Protein AF-A0A3M3JZR7-F1 (afdb_monomer_lite)

Secondary structure (DSSP, 8-state):
-HHHHHHHHHHHHHHHHHHHHHHHHHHHHT-S-GGG--S-SSTTEEEEETT-SGGGB--TTTTTPPSEEEEEEETTEEEEEEEEEETTEEEEEEEE-HHHHHHHHHHHHHHHHHHHHHHHHHHHHHHHHIIIIIHHHHHHTTTTSSS--

Structure (mmCIF, N/CA/C/O backbone):
data_AF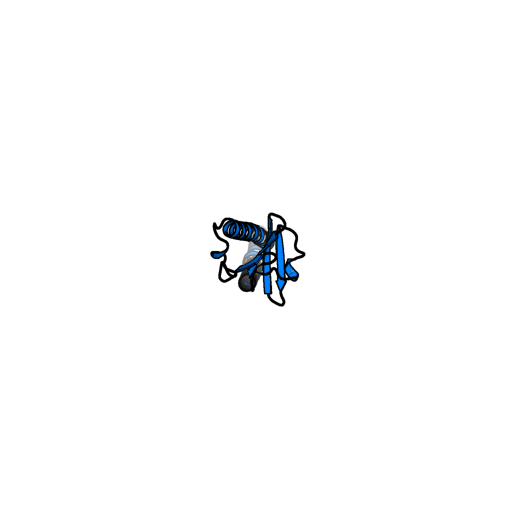-A0A3M3JZR7-F1
#
_entry.id   AF-A0A3M3JZR7-F1
#
loop_
_atom_site.group_PDB
_atom_site.id
_atom_site.type_symbol
_atom_site.label_atom_id
_atom_site.label_alt_id
_atom_site.label_comp_id
_atom_site.label_asym_id
_atom_site.label_entity_id
_atom_site.label_seq_id
_atom_site.pdbx_PDB_ins_code
_atom_site.Cartn_x
_atom_site.Cartn_y
_atom_site.Cartn_z
_atom_site.occupancy
_atom_site.B_iso_or_equiv
_atom_site.auth_seq_id
_atom_site.auth_comp_id
_atom_site.auth_asym_id
_atom_site.auth_atom_id
_atom_site.pdbx_PDB_model_num
ATOM 1 N N . PHE A 1 1 ? 19.019 2.472 -13.611 1.00 68.00 1 PHE A N 1
ATOM 2 C CA . PHE A 1 1 ? 18.022 3.553 -13.475 1.00 68.00 1 PHE A CA 1
ATOM 3 C C . PHE A 1 1 ? 16.631 2.988 -13.188 1.00 68.00 1 PHE A C 1
ATOM 5 O O . PHE A 1 1 ? 16.193 3.140 -12.062 1.00 68.00 1 PHE A O 1
ATOM 12 N N . ALA A 1 2 ? 15.997 2.245 -14.109 1.00 69.25 2 ALA A N 1
ATOM 13 C CA . ALA A 1 2 ? 14.644 1.693 -13.910 1.00 69.25 2 ALA A CA 1
ATOM 14 C C . ALA A 1 2 ? 14.497 0.799 -12.659 1.00 69.25 2 ALA A C 1
ATOM 16 O O . ALA A 1 2 ? 13.642 1.068 -11.827 1.00 69.25 2 ALA A O 1
ATOM 17 N N . ILE A 1 3 ? 15.384 -0.188 -12.471 1.00 75.88 3 ILE A N 1
ATOM 18 C CA . ILE A 1 3 ? 15.361 -1.073 -11.286 1.00 75.88 3 ILE A CA 1
ATOM 19 C C . ILE A 1 3 ? 15.475 -0.271 -9.978 1.00 75.88 3 ILE A C 1
ATOM 21 O O . ILE A 1 3 ? 14.732 -0.517 -9.041 1.00 75.88 3 ILE A O 1
ATOM 25 N N . GLY A 1 4 ? 16.356 0.735 -9.931 1.00 79.94 4 GLY A N 1
ATOM 26 C CA . GLY A 1 4 ? 16.540 1.567 -8.736 1.00 79.94 4 GLY A CA 1
ATOM 27 C C . GLY A 1 4 ? 15.320 2.427 -8.396 1.00 79.94 4 GLY A C 1
ATOM 28 O O . GLY A 1 4 ? 15.016 2.607 -7.221 1.00 79.94 4 GLY A O 1
ATOM 29 N N . ILE A 1 5 ? 14.595 2.922 -9.407 1.00 82.00 5 ILE A N 1
ATOM 30 C CA . ILE A 1 5 ? 13.322 3.627 -9.198 1.00 82.00 5 ILE A CA 1
ATOM 31 C C . ILE A 1 5 ? 12.274 2.660 -8.651 1.00 82.00 5 ILE A C 1
ATOM 33 O O . ILE A 1 5 ? 11.657 2.976 -7.644 1.00 82.00 5 ILE A O 1
ATOM 37 N N . ILE A 1 6 ? 12.125 1.478 -9.257 1.00 76.12 6 ILE A N 1
ATOM 38 C CA . ILE A 1 6 ? 11.153 0.461 -8.824 1.00 76.12 6 ILE A CA 1
ATOM 39 C C . ILE A 1 6 ? 11.384 0.083 -7.357 1.00 76.12 6 ILE A C 1
ATOM 41 O O . ILE A 1 6 ? 10.462 0.141 -6.551 1.00 76.12 6 ILE A O 1
ATOM 45 N N . SER A 1 7 ? 12.631 -0.216 -6.980 1.00 80.19 7 SER A N 1
ATOM 46 C CA . SER A 1 7 ? 12.964 -0.536 -5.588 1.00 80.19 7 SER A CA 1
ATOM 47 C C . SER A 1 7 ? 12.674 0.622 -4.631 1.00 80.19 7 SER A C 1
ATOM 49 O O . SER A 1 7 ? 12.262 0.396 -3.501 1.00 80.19 7 SER A O 1
ATOM 51 N N . THR A 1 8 ? 12.881 1.865 -5.072 1.00 85.88 8 THR A N 1
ATOM 52 C CA . THR A 1 8 ? 12.619 3.046 -4.240 1.00 85.88 8 THR A CA 1
ATOM 53 C C . THR A 1 8 ? 11.122 3.276 -4.051 1.00 85.88 8 THR A C 1
ATOM 55 O O . THR A 1 8 ? 10.713 3.612 -2.947 1.00 85.88 8 THR A O 1
ATOM 58 N N . VAL A 1 9 ? 10.310 3.081 -5.096 1.00 84.25 9 VAL A N 1
ATOM 59 C CA . VAL A 1 9 ? 8.845 3.216 -5.020 1.00 84.25 9 VAL A CA 1
ATOM 60 C C . VAL A 1 9 ? 8.283 2.251 -3.984 1.00 84.25 9 VAL A C 1
ATOM 62 O O . VAL A 1 9 ? 7.609 2.704 -3.068 1.00 84.25 9 VAL A O 1
ATOM 65 N N . HIS A 1 10 ? 8.669 0.977 -4.050 1.00 79.19 10 HIS A N 1
ATOM 66 C CA . HIS A 1 10 ? 8.180 -0.042 -3.122 1.00 79.19 10 HIS A CA 1
ATOM 67 C C . HIS A 1 10 ? 8.538 0.272 -1.657 1.00 79.19 10 HIS A C 1
ATOM 69 O O . HIS A 1 10 ? 7.692 0.224 -0.770 1.00 79.19 10 HIS A O 1
ATOM 75 N N . LEU A 1 11 ? 9.780 0.707 -1.405 1.00 83.06 11 LEU A N 1
ATOM 76 C CA . LEU A 1 11 ? 10.218 1.105 -0.061 1.00 83.06 11 LEU A CA 1
ATOM 77 C C . LEU A 1 11 ? 9.507 2.361 0.461 1.00 83.06 11 LEU A C 1
ATOM 79 O O . LEU A 1 11 ? 9.317 2.516 1.668 1.00 83.06 11 LEU A O 1
ATOM 83 N N . VAL A 1 12 ? 9.190 3.308 -0.424 1.00 86.44 12 VAL A N 1
ATOM 84 C CA . VAL A 1 12 ? 8.470 4.530 -0.052 1.00 86.44 12 VAL A CA 1
ATOM 85 C C . VAL A 1 12 ? 7.008 4.211 0.230 1.00 86.44 12 VAL A C 1
ATOM 87 O O . VAL A 1 12 ? 6.470 4.711 1.212 1.00 86.44 12 VAL A O 1
ATOM 90 N N . GLU A 1 13 ? 6.387 3.368 -0.587 1.00 83.69 13 GLU A N 1
ATOM 91 C CA . GLU A 1 13 ? 5.009 2.928 -0.413 1.00 83.69 13 GLU A CA 1
ATOM 92 C C . GLU A 1 13 ? 4.804 2.247 0.940 1.00 83.69 13 GLU A C 1
ATOM 94 O O . GLU A 1 13 ? 3.981 2.718 1.720 1.00 83.69 13 GLU A O 1
ATOM 99 N N . GLU A 1 14 ? 5.600 1.227 1.270 1.00 81.44 14 GLU A N 1
ATOM 100 C CA . GLU A 1 14 ? 5.476 0.493 2.537 1.00 81.44 14 GLU A CA 1
ATOM 101 C C . GLU A 1 14 ? 5.552 1.443 3.745 1.00 81.44 14 GLU A C 1
ATOM 103 O O . GLU A 1 14 ? 4.740 1.379 4.671 1.00 81.44 14 GLU A O 1
ATOM 108 N N . LYS A 1 15 ? 6.475 2.413 3.703 1.00 83.69 15 LYS A N 1
ATOM 109 C CA . LYS A 1 15 ? 6.612 3.426 4.759 1.00 83.69 15 LYS A CA 1
ATOM 110 C C . LYS A 1 15 ? 5.428 4.382 4.832 1.00 83.69 15 LYS A C 1
ATOM 112 O O . LYS A 1 15 ? 5.016 4.742 5.934 1.00 83.69 15 LYS A O 1
ATOM 117 N N . LEU A 1 16 ? 4.916 4.833 3.689 1.00 84.88 16 LEU A N 1
ATOM 118 C CA . LEU A 1 16 ? 3.779 5.751 3.635 1.00 84.88 16 LEU A CA 1
ATOM 119 C C . LEU A 1 16 ? 2.494 5.067 4.097 1.00 84.88 16 LEU A C 1
ATOM 121 O O . LEU A 1 16 ? 1.745 5.658 4.874 1.00 84.88 16 LEU A O 1
ATOM 125 N N . ILE A 1 17 ? 2.267 3.830 3.658 1.00 85.62 17 ILE A N 1
ATOM 126 C CA . ILE A 1 17 ? 1.105 3.037 4.046 1.00 85.62 17 ILE A CA 1
ATOM 127 C C . ILE A 1 17 ? 1.173 2.732 5.539 1.00 85.62 17 ILE A C 1
ATOM 129 O O . ILE A 1 17 ? 0.225 3.043 6.251 1.00 85.62 17 ILE A O 1
ATOM 133 N N . SER A 1 18 ? 2.301 2.221 6.040 1.00 86.25 18 SER A N 1
ATOM 134 C CA . SER A 1 18 ? 2.483 1.928 7.466 1.00 86.25 18 SER A CA 1
ATOM 135 C C . SER A 1 18 ? 2.239 3.162 8.346 1.00 86.25 18 SER A C 1
ATOM 137 O O . SER A 1 18 ? 1.468 3.104 9.307 1.00 86.25 18 SER A O 1
ATOM 139 N N . ALA A 1 19 ? 2.809 4.316 7.979 1.00 85.56 19 ALA A N 1
ATOM 140 C CA . ALA A 1 19 ? 2.589 5.566 8.705 1.00 85.56 19 ALA A CA 1
ATOM 141 C C . ALA A 1 19 ? 1.128 6.048 8.631 1.00 85.56 19 ALA A C 1
ATOM 143 O O . ALA A 1 19 ? 0.589 6.537 9.625 1.00 85.56 19 ALA A O 1
ATOM 144 N N . GLY A 1 20 ? 0.482 5.905 7.470 1.00 87.50 20 GLY A N 1
ATOM 145 C CA . GLY A 1 20 ? -0.917 6.277 7.261 1.00 87.50 20 GLY A CA 1
ATOM 146 C C . GLY A 1 20 ? -1.882 5.416 8.077 1.00 87.50 20 GLY A C 1
ATOM 147 O O . GLY A 1 20 ? -2.702 5.955 8.818 1.00 87.50 20 GLY A O 1
ATOM 148 N N . LEU A 1 21 ? -1.738 4.092 7.996 1.00 90.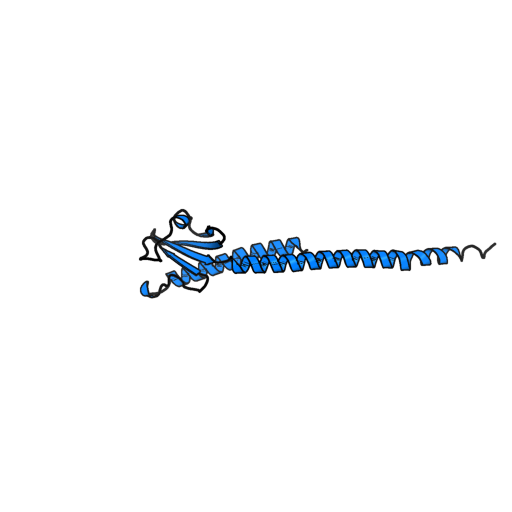38 21 LEU A N 1
ATOM 149 C CA . LEU A 1 21 ? -2.544 3.114 8.730 1.00 90.38 21 LEU A CA 1
ATOM 150 C C . LEU A 1 21 ? -2.365 3.241 10.244 1.00 90.38 21 LEU A C 1
ATOM 152 O O . LEU A 1 21 ? -3.352 3.217 10.975 1.00 90.38 21 LEU A O 1
ATOM 156 N N . GLY A 1 22 ? -1.131 3.435 10.718 1.00 88.81 22 GLY A N 1
ATOM 157 C CA . GLY A 1 22 ? -0.863 3.713 12.131 1.00 88.81 22 GLY A CA 1
ATOM 158 C C . GLY A 1 22 ? -1.523 5.007 12.602 1.00 88.81 22 GLY A C 1
ATOM 159 O O . GLY A 1 22 ? -2.147 5.043 13.660 1.00 88.81 22 GLY A O 1
ATOM 160 N N . GLY A 1 23 ? -1.457 6.066 11.790 1.00 90.50 23 GLY A N 1
ATOM 161 C CA . GLY A 1 23 ? -2.131 7.331 12.081 1.00 90.50 23 GLY A CA 1
ATOM 162 C C . GLY A 1 23 ? -3.659 7.212 12.115 1.00 90.50 23 GLY A C 1
ATOM 163 O O . GLY A 1 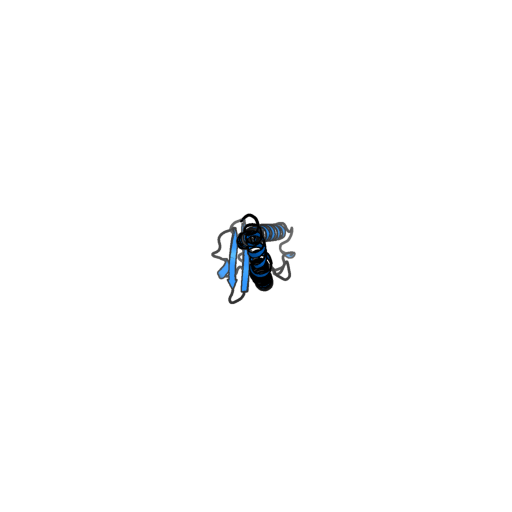23 ? -4.296 7.784 13.001 1.00 90.50 23 GLY A O 1
ATOM 164 N N . ASP A 1 24 ? -4.249 6.467 11.178 1.00 90.56 24 ASP A N 1
ATOM 165 C CA . ASP A 1 24 ? -5.691 6.214 11.128 1.00 90.56 24 ASP A CA 1
ATOM 166 C C . ASP A 1 24 ? -6.163 5.372 12.324 1.00 90.56 24 ASP A C 1
ATOM 168 O O . ASP A 1 24 ? -7.168 5.718 12.948 1.00 90.56 24 ASP A O 1
ATOM 172 N N . LEU A 1 25 ? -5.428 4.311 12.679 1.00 89.62 25 LEU A N 1
ATOM 173 C CA . LEU A 1 25 ? -5.738 3.468 13.835 1.00 89.62 25 LEU A CA 1
ATOM 174 C C . LEU A 1 25 ? -5.669 4.276 15.134 1.00 89.62 25 LEU A C 1
ATOM 176 O O . LEU A 1 25 ? -6.627 4.286 15.906 1.00 89.62 25 LEU A O 1
ATOM 180 N N . ASN A 1 26 ? -4.595 5.043 15.322 1.00 90.69 26 ASN A N 1
ATOM 181 C CA . ASN A 1 26 ? -4.459 5.916 16.480 1.00 90.69 26 ASN A CA 1
ATOM 182 C C . ASN A 1 26 ? -5.586 6.965 16.532 1.00 90.69 26 ASN A C 1
ATOM 184 O O . ASN A 1 26 ? -6.146 7.227 17.591 1.00 90.69 26 ASN A O 1
ATOM 188 N N . ARG A 1 27 ? -5.997 7.535 15.390 1.00 88.75 27 ARG A N 1
ATOM 189 C CA . ARG A 1 27 ? -7.148 8.452 15.341 1.00 88.75 27 ARG A CA 1
ATOM 190 C C . ARG A 1 27 ? -8.442 7.772 15.793 1.00 88.75 27 ARG A C 1
ATOM 192 O O . ARG A 1 27 ? -9.212 8.414 16.500 1.00 88.75 27 ARG A O 1
ATOM 199 N N . LEU A 1 28 ? -8.695 6.526 15.387 1.00 87.62 28 LEU A N 1
ATOM 200 C CA . LEU A 1 28 ? -9.867 5.770 15.846 1.00 87.62 28 LEU A CA 1
ATOM 201 C C . LEU A 1 28 ? -9.809 5.541 17.357 1.00 87.62 28 LEU A C 1
ATOM 203 O O . LEU A 1 28 ? -10.799 5.751 18.052 1.00 87.62 28 LEU A O 1
ATOM 207 N N . MET A 1 29 ? -8.636 5.185 17.876 1.00 85.69 29 MET A N 1
ATOM 208 C CA . MET A 1 29 ? -8.424 4.937 19.303 1.00 85.69 29 MET A CA 1
ATOM 209 C C . MET A 1 29 ? -8.527 6.199 20.170 1.00 85.69 29 MET A C 1
ATOM 211 O O . MET A 1 29 ? -8.870 6.098 21.343 1.00 85.69 29 MET A O 1
ATOM 215 N N . LEU A 1 30 ? -8.273 7.379 19.598 1.00 87.31 30 LEU A N 1
ATOM 216 C CA . LEU A 1 30 ? -8.420 8.678 20.261 1.00 87.31 30 LEU A CA 1
ATOM 217 C C . LEU A 1 30 ? -9.852 9.239 20.226 1.00 87.31 30 LEU A C 1
ATOM 219 O O . LEU A 1 30 ? -10.079 10.320 20.765 1.00 87.31 30 LEU A O 1
ATOM 223 N N . MET A 1 31 ? -10.810 8.568 19.576 1.00 85.81 31 MET A N 1
ATOM 224 C CA . MET A 1 31 ? -12.206 9.018 19.590 1.00 85.81 31 MET A CA 1
ATOM 225 C C . MET A 1 31 ? -12.799 8.900 21.000 1.00 85.81 31 MET A C 1
ATOM 227 O O . MET A 1 31 ? -12.627 7.885 21.671 1.00 85.81 31 MET A O 1
ATOM 231 N N . ASP A 1 32 ? -13.546 9.926 21.420 1.00 73.94 32 ASP A N 1
ATOM 232 C CA . ASP A 1 32 ? -14.088 10.039 22.783 1.00 73.94 32 ASP A CA 1
ATOM 233 C C . ASP A 1 32 ? -15.118 8.950 23.129 1.00 73.94 32 ASP A C 1
ATOM 235 O O . ASP A 1 32 ? -15.350 8.658 24.304 1.00 73.94 32 ASP A O 1
ATOM 239 N N . SER A 1 33 ? -15.749 8.340 22.120 1.00 78.38 33 SER A N 1
ATOM 240 C CA . SER A 1 33 ? -16.751 7.297 22.312 1.00 78.38 33 SER A CA 1
ATOM 241 C C . SER A 1 33 ? -16.582 6.133 21.343 1.00 78.38 33 SER A C 1
ATOM 243 O O . SER A 1 33 ? -16.492 6.299 20.129 1.00 78.38 33 SER A O 1
ATOM 245 N N . VAL A 1 34 ? -16.682 4.922 21.892 1.00 75.38 34 VAL A N 1
ATOM 246 C CA . VAL A 1 34 ? -16.755 3.659 21.139 1.00 75.38 34 VAL A CA 1
ATOM 247 C C . VAL A 1 34 ? -17.990 3.612 20.225 1.00 75.38 34 VAL A C 1
ATOM 249 O O . VAL A 1 34 ? -17.987 2.885 19.237 1.00 75.38 34 VAL A O 1
ATOM 252 N N . SER A 1 35 ? -19.041 4.397 20.510 1.00 78.19 35 SER A N 1
ATOM 253 C CA . SER A 1 35 ? -20.218 4.509 19.629 1.00 78.19 35 SER A CA 1
ATOM 254 C C . SER A 1 35 ? -19.902 5.116 18.268 1.00 78.19 35 SER A C 1
ATOM 256 O O . SER A 1 35 ? -20.655 4.899 17.321 1.00 78.19 35 SER A O 1
ATOM 258 N N . ASP A 1 36 ? -18.815 5.879 18.184 1.00 83.38 36 ASP A N 1
ATOM 259 C CA . ASP A 1 36 ? -18.439 6.619 16.982 1.00 83.38 36 ASP A CA 1
ATOM 260 C C . ASP A 1 36 ? -17.516 5.783 16.086 1.00 83.38 36 ASP A C 1
ATOM 262 O O . ASP A 1 36 ? -17.193 6.169 14.961 1.00 83.38 36 ASP A O 1
ATOM 266 N N . TRP A 1 37 ? -17.115 4.600 16.563 1.00 86.81 37 TRP A N 1
ATOM 267 C CA . TRP A 1 37 ? -16.348 3.649 15.782 1.00 86.81 37 TRP A CA 1
ATOM 268 C C . TRP A 1 37 ? -17.214 3.029 14.693 1.00 86.81 37 TRP A C 1
ATOM 270 O O . TRP A 1 37 ? -18.307 2.516 14.928 1.00 86.81 37 TRP A O 1
ATOM 280 N N . SER A 1 38 ? -16.671 3.025 13.481 1.00 87.25 38 SER A N 1
ATOM 281 C CA . SER A 1 38 ? -17.229 2.301 12.348 1.00 87.25 38 SER A CA 1
ATOM 282 C C . SER A 1 38 ? -16.364 1.085 12.060 1.00 87.25 38 SER A C 1
ATOM 284 O O . SER A 1 38 ? -15.139 1.188 12.026 1.00 87.25 38 SER A O 1
ATOM 286 N N . HIS A 1 39 ? -16.998 -0.055 11.780 1.00 88.94 39 HIS A N 1
ATOM 287 C CA . HIS A 1 39 ? -16.301 -1.234 11.265 1.00 88.94 39 HIS A CA 1
ATOM 288 C C . HIS A 1 39 ? -15.636 -0.934 9.909 1.00 88.94 39 HIS A C 1
ATOM 290 O O . HIS A 1 39 ? -14.636 -1.547 9.554 1.00 88.94 39 HIS A O 1
ATOM 296 N N . ARG A 1 40 ? -16.160 0.049 9.166 1.00 90.12 40 ARG A N 1
ATOM 297 C CA . ARG A 1 40 ? -15.575 0.574 7.928 1.00 90.12 40 ARG A CA 1
ATOM 298 C C . ARG A 1 40 ? -15.343 2.074 8.064 1.00 90.12 40 ARG A C 1
ATOM 300 O O . ARG A 1 40 ? -16.226 2.857 7.700 1.00 90.12 40 ARG A O 1
ATOM 307 N N . PRO A 1 41 ? -14.214 2.498 8.652 1.00 87.69 41 PRO A N 1
ATOM 308 C CA . PRO A 1 41 ? -13.920 3.918 8.839 1.00 87.69 41 PRO A CA 1
ATOM 309 C C . PRO A 1 41 ? -13.667 4.633 7.502 1.00 87.69 41 PRO A C 1
ATOM 311 O O . PRO A 1 41 ? -13.992 5.811 7.360 1.00 87.69 41 PRO A O 1
ATOM 314 N N . LYS A 1 42 ? -13.158 3.904 6.501 1.00 87.75 42 LYS A N 1
ATOM 315 C CA . LYS A 1 42 ? -13.053 4.316 5.095 1.00 87.75 42 LYS A CA 1
ATOM 316 C C . LYS A 1 42 ? -13.601 3.206 4.186 1.00 87.75 42 LYS A C 1
ATOM 318 O O . LYS A 1 42 ? -13.721 2.070 4.646 1.00 87.75 42 LYS A O 1
ATOM 323 N N . PRO A 1 43 ? -13.943 3.500 2.915 1.00 86.12 43 PRO A N 1
ATOM 324 C CA . PRO A 1 43 ? -14.493 2.502 1.991 1.00 86.12 43 PRO A CA 1
ATOM 325 C C . PRO A 1 43 ? -13.608 1.262 1.793 1.00 86.12 43 PRO A C 1
ATOM 327 O O . PRO A 1 43 ? -14.134 0.175 1.576 1.00 86.12 43 PRO A O 1
ATOM 330 N N . ASP A 1 44 ? -12.292 1.433 1.888 1.00 88.44 44 ASP A N 1
ATOM 331 C CA . ASP A 1 44 ? -11.247 0.421 1.721 1.00 88.44 44 ASP A CA 1
ATOM 332 C C . ASP A 1 44 ? -10.706 -0.124 3.054 1.00 88.44 44 ASP A C 1
ATOM 334 O O . ASP A 1 44 ? -9.776 -0.924 3.046 1.00 88.44 44 ASP A O 1
ATOM 338 N N . GLN A 1 45 ? -11.261 0.292 4.200 1.00 92.31 45 GLN A N 1
ATOM 339 C CA . GLN A 1 45 ? -10.756 -0.089 5.520 1.00 92.31 45 GLN A CA 1
ATOM 340 C C . GLN A 1 45 ? -11.733 -0.961 6.309 1.00 92.31 45 GLN A C 1
ATOM 342 O O . GLN A 1 45 ? -12.949 -0.774 6.253 1.00 92.31 45 GLN A O 1
ATOM 347 N N . LEU A 1 46 ? -11.184 -1.884 7.100 1.00 93.00 46 LEU A N 1
ATOM 348 C CA . LEU A 1 46 ? -11.913 -2.755 8.019 1.00 93.00 46 LEU A CA 1
ATOM 349 C C . LEU A 1 46 ? -11.284 -2.674 9.408 1.00 93.00 46 LEU A C 1
ATOM 351 O O . LEU A 1 46 ? -10.099 -2.944 9.574 1.00 93.00 46 LEU A O 1
ATOM 355 N N . PHE A 1 47 ? -12.080 -2.323 10.407 1.00 94.25 47 PHE A N 1
ATOM 356 C CA . PHE A 1 47 ? -11.635 -2.160 11.784 1.00 94.25 47 PHE A CA 1
ATOM 357 C C . PHE A 1 47 ? -12.196 -3.261 12.684 1.00 94.25 47 PHE A C 1
ATOM 359 O O . PHE A 1 47 ? -13.402 -3.527 12.685 1.00 94.25 47 PHE A O 1
ATOM 366 N N . TYR A 1 48 ? -11.315 -3.869 13.474 1.00 93.94 48 TYR A N 1
ATOM 367 C CA . TYR A 1 48 ? -11.619 -4.944 14.410 1.00 93.94 48 TYR A CA 1
ATOM 368 C C . TYR A 1 48 ? -10.942 -4.702 15.757 1.00 93.94 48 TYR A C 1
ATOM 370 O O . TYR A 1 48 ? -9.883 -4.080 15.832 1.00 93.94 48 TYR A O 1
ATOM 378 N N . PHE A 1 49 ? -11.501 -5.262 16.825 1.00 92.56 49 PHE A N 1
ATOM 379 C CA . PHE A 1 49 ? -10.847 -5.297 18.128 1.00 92.56 49 PHE A CA 1
ATOM 380 C C . PHE A 1 49 ? -11.239 -6.536 18.937 1.00 92.56 49 PHE A C 1
ATOM 382 O O . PHE A 1 49 ? -12.279 -7.155 18.702 1.00 92.56 49 PHE A O 1
ATOM 389 N N . SER A 1 50 ? -10.398 -6.945 19.894 1.00 91.88 50 SER A N 1
ATOM 390 C CA . SER A 1 50 ? -10.665 -8.147 20.694 1.00 91.88 50 SER A CA 1
ATOM 391 C C . SER A 1 50 ? -11.982 -8.022 21.461 1.00 91.88 50 SER A C 1
ATOM 393 O O . SER A 1 50 ? -12.173 -7.065 22.216 1.00 91.88 50 SER A O 1
ATOM 395 N N . ASN A 1 51 ? -12.841 -9.038 21.329 1.00 88.00 51 ASN A N 1
ATOM 396 C CA . ASN A 1 51 ? -14.172 -9.092 21.942 1.00 88.00 51 ASN A CA 1
ATOM 397 C C . ASN A 1 51 ? -15.098 -7.951 21.484 1.00 88.00 51 ASN A C 1
ATOM 399 O O . ASN A 1 51 ? -15.966 -7.512 22.243 1.00 88.00 51 ASN A O 1
ATOM 403 N N . GLY A 1 52 ? -14.898 -7.450 20.262 1.00 86.50 52 GLY A N 1
ATOM 404 C CA . GLY A 1 52 ? -15.811 -6.502 19.639 1.00 86.50 52 GLY A CA 1
ATOM 405 C C . GLY A 1 52 ? -17.195 -7.108 19.386 1.00 86.50 52 GLY A C 1
ATOM 406 O O . GLY A 1 52 ? -17.317 -8.314 19.169 1.00 86.50 52 GLY A O 1
ATOM 407 N N . PRO A 1 53 ? -18.269 -6.306 19.442 1.00 87.50 53 PRO A N 1
ATOM 408 C CA . PRO A 1 53 ? -19.608 -6.791 19.141 1.00 87.50 53 PRO A CA 1
ATOM 409 C C . PRO A 1 53 ? -19.781 -7.012 17.630 1.00 87.50 53 PRO A C 1
ATOM 411 O O . PRO A 1 53 ? -19.412 -6.158 16.828 1.00 87.50 53 PRO A O 1
ATOM 414 N N . GLY A 1 54 ? -20.403 -8.127 17.237 1.00 88.75 54 GLY A N 1
ATOM 415 C CA . GLY A 1 54 ? -20.749 -8.397 15.836 1.00 88.75 54 GLY A CA 1
ATOM 416 C C . GLY A 1 54 ? -19.532 -8.362 14.906 1.00 88.75 54 GLY A C 1
ATOM 417 O O . GLY A 1 54 ? -18.551 -9.063 15.145 1.00 88.75 54 GLY A O 1
ATOM 418 N N . ASP A 1 55 ? -19.595 -7.526 13.868 1.00 88.62 55 ASP A N 1
ATOM 419 C CA . ASP A 1 55 ? -18.563 -7.420 12.824 1.00 88.62 55 ASP A CA 1
ATOM 420 C C . ASP A 1 55 ? -17.230 -6.830 13.319 1.00 88.62 55 ASP A C 1
ATOM 422 O O . ASP A 1 55 ? -16.216 -6.931 12.630 1.00 88.62 55 ASP A O 1
ATOM 426 N N . PHE A 1 56 ? -17.205 -6.244 14.520 1.00 90.44 56 PHE A N 1
ATOM 427 C CA . PHE A 1 56 ? -15.977 -5.742 15.133 1.00 90.44 56 PHE A CA 1
ATOM 428 C C . PHE A 1 56 ? -15.119 -6.840 15.773 1.00 90.44 56 PHE A C 1
ATOM 430 O O . PHE A 1 56 ? -13.972 -6.553 16.120 1.00 90.44 56 PHE A O 1
ATOM 437 N N . ASP A 1 57 ? -15.634 -8.062 15.982 1.00 92.69 57 ASP A N 1
ATOM 438 C CA . ASP A 1 57 ? -14.844 -9.112 16.636 1.00 92.69 57 ASP A CA 1
ATOM 439 C C . ASP A 1 57 ? -13.609 -9.467 15.812 1.00 92.69 57 ASP A C 1
ATOM 441 O O . ASP A 1 57 ? -13.678 -9.649 14.597 1.00 92.69 57 ASP A O 1
ATOM 445 N N . LEU A 1 58 ? -12.476 -9.608 16.498 1.00 91.56 58 LEU A N 1
ATOM 446 C CA . LEU A 1 58 ? -11.193 -9.877 15.872 1.00 91.56 58 LEU A CA 1
ATOM 447 C C . LEU A 1 58 ? -11.172 -11.278 15.227 1.00 91.56 58 LEU A C 1
ATOM 449 O O . LEU A 1 58 ? -11.204 -12.291 15.946 1.00 91.56 58 LEU A O 1
ATOM 453 N N . PRO A 1 59 ? -11.049 -11.369 13.891 1.00 91.19 59 PRO A N 1
ATOM 454 C CA . PRO A 1 59 ? -10.962 -12.633 13.169 1.00 91.19 59 PRO A CA 1
ATOM 455 C C . PRO A 1 59 ? -9.736 -13.470 13.567 1.00 91.19 59 PRO A C 1
ATOM 457 O O . PRO A 1 59 ? -8.690 -12.943 13.946 1.00 91.19 59 PRO A O 1
ATOM 460 N N . LYS A 1 60 ? -9.847 -14.805 13.493 1.00 88.06 60 LYS A N 1
ATOM 461 C CA . LYS A 1 60 ? -8.802 -15.746 13.962 1.00 88.06 60 LYS A CA 1
ATOM 462 C C . LYS A 1 60 ? -7.467 -15.601 13.223 1.00 88.06 60 LYS A C 1
ATOM 464 O O . LYS A 1 60 ? -6.415 -15.819 13.818 1.00 88.06 60 LYS A O 1
ATOM 469 N N . ASP A 1 61 ? -7.519 -15.226 11.954 1.00 88.12 61 ASP A N 1
ATOM 470 C CA . ASP A 1 61 ? -6.374 -14.920 11.095 1.00 88.12 61 ASP A CA 1
ATOM 471 C C . ASP A 1 61 ? -5.619 -13.653 11.521 1.00 88.12 61 ASP A C 1
ATOM 473 O O . ASP A 1 61 ? -4.476 -13.490 11.127 1.00 88.12 61 ASP A O 1
ATOM 477 N N . LEU A 1 62 ? -6.199 -12.795 12.366 1.00 90.25 62 LEU A N 1
ATOM 478 C CA . LEU A 1 62 ? -5.515 -11.610 12.901 1.00 90.25 62 LEU A CA 1
ATOM 479 C C . LEU A 1 62 ? -5.055 -11.779 14.353 1.00 90.25 62 LEU A C 1
ATOM 481 O O . LEU A 1 62 ? -4.160 -11.076 14.805 1.00 90.25 62 LEU A O 1
ATOM 485 N N . ARG A 1 63 ? -5.634 -12.729 15.100 1.00 87.00 63 ARG A N 1
ATOM 486 C CA . ARG A 1 63 ? -5.353 -12.920 16.539 1.00 87.00 63 ARG A CA 1
ATOM 487 C C . ARG A 1 63 ? -3.908 -13.300 16.863 1.00 87.00 63 ARG A C 1
ATOM 489 O O . ARG A 1 63 ? -3.495 -13.139 18.003 1.00 87.00 63 ARG A O 1
ATOM 496 N N . HIS A 1 64 ? -3.186 -13.867 15.902 1.00 88.06 64 HIS A N 1
ATOM 497 C CA . HIS A 1 64 ? -1.813 -14.338 16.088 1.00 88.06 64 HIS A CA 1
ATOM 498 C C . HIS A 1 64 ? -0.763 -13.311 15.652 1.00 88.06 64 HIS A C 1
ATOM 500 O O . HIS A 1 64 ? 0.428 -13.583 15.779 1.00 88.06 64 HIS A O 1
ATOM 506 N N . LEU A 1 65 ? -1.196 -12.171 15.111 1.00 90.62 65 LEU A N 1
ATOM 507 C CA . LEU A 1 65 ? -0.298 -11.119 14.666 1.00 90.62 65 LEU A CA 1
ATOM 508 C C . LEU A 1 65 ? 0.196 -10.317 15.873 1.00 90.62 65 LEU A C 1
ATOM 510 O O . LEU A 1 65 ? -0.573 -9.988 16.784 1.00 90.62 65 LEU A O 1
ATOM 514 N N . GLU A 1 66 ? 1.493 -10.032 15.872 1.00 92.12 66 GLU A N 1
ATOM 515 C CA . GLU A 1 66 ? 2.119 -9.165 16.864 1.00 92.12 66 GLU A CA 1
ATOM 516 C C . GLU A 1 66 ? 1.737 -7.694 16.609 1.00 92.12 66 GLU A C 1
ATOM 518 O O . GLU A 1 66 ? 1.207 -7.364 15.548 1.00 92.12 66 GLU A O 1
ATOM 523 N N . PRO A 1 67 ? 1.942 -6.786 17.579 1.00 92.94 67 PRO A N 1
ATOM 524 C CA . PRO A 1 67 ? 1.754 -5.361 17.340 1.00 92.94 67 PRO A CA 1
ATOM 525 C C . PRO A 1 67 ? 2.698 -4.859 16.241 1.00 92.94 67 PRO A C 1
ATOM 527 O O . PRO A 1 67 ? 3.904 -5.109 16.292 1.00 92.94 67 PRO A O 1
ATOM 530 N N . GLY A 1 68 ? 2.165 -4.100 15.287 1.00 92.38 68 GLY A N 1
ATOM 531 C CA . GLY A 1 68 ? 2.915 -3.550 14.167 1.00 92.38 68 GLY A CA 1
ATOM 532 C C . GLY A 1 68 ? 2.195 -3.672 12.830 1.00 92.38 68 GLY A C 1
ATOM 533 O O . GLY A 1 68 ? 0.995 -3.940 12.750 1.00 92.38 68 GLY A O 1
ATOM 534 N N . PHE A 1 69 ? 2.959 -3.430 11.769 1.00 92.56 69 PHE A N 1
ATOM 535 C CA . PHE A 1 69 ? 2.492 -3.500 10.392 1.00 92.56 69 PHE A CA 1
ATOM 536 C C . PHE A 1 69 ? 2.686 -4.908 9.827 1.00 92.56 69 PHE A C 1
ATOM 538 O O . PHE A 1 69 ? 3.775 -5.474 9.928 1.00 92.56 69 PHE A O 1
ATOM 545 N N . HIS A 1 70 ? 1.641 -5.451 9.213 1.00 91.94 70 HIS A N 1
ATOM 546 C CA . HIS A 1 70 ? 1.615 -6.790 8.644 1.00 91.94 70 HIS A CA 1
ATOM 547 C C . HIS A 1 70 ? 0.899 -6.797 7.298 1.00 91.94 70 HIS A C 1
ATOM 549 O O . HIS A 1 70 ? -0.062 -6.064 7.088 1.00 91.94 70 HIS A O 1
ATOM 555 N N . GLU A 1 71 ? 1.315 -7.691 6.412 1.00 89.81 71 GLU A N 1
ATOM 556 C CA . GLU A 1 71 ? 0.582 -8.012 5.192 1.00 89.81 71 GLU A CA 1
ATOM 557 C C . GLU A 1 71 ? -0.209 -9.308 5.413 1.00 89.81 71 GLU A C 1
ATOM 559 O O . GLU A 1 71 ? 0.328 -10.310 5.894 1.00 89.81 71 GLU A O 1
ATOM 564 N N . VAL A 1 72 ? -1.508 -9.282 5.116 1.00 90.19 72 VAL A N 1
ATOM 565 C CA . VAL A 1 72 ? -2.446 -10.379 5.368 1.00 90.19 72 VAL A CA 1
ATOM 566 C C . VAL A 1 72 ? -3.160 -10.743 4.075 1.00 90.19 72 VAL A C 1
ATOM 568 O O . VAL A 1 72 ? -3.854 -9.929 3.471 1.00 90.19 72 VAL A O 1
ATOM 571 N N . PHE A 1 73 ? -3.054 -12.009 3.686 1.00 87.44 73 PHE A N 1
ATOM 572 C CA . PHE A 1 73 ? -3.700 -12.531 2.486 1.00 87.44 73 PHE A CA 1
ATOM 573 C C . PHE A 1 73 ? -4.999 -13.252 2.843 1.00 87.44 73 PHE A C 1
ATOM 575 O O . PHE A 1 73 ? -5.003 -14.210 3.621 1.00 87.44 73 PHE A O 1
ATOM 582 N N . ARG A 1 74 ? -6.112 -12.822 2.242 1.00 86.88 74 ARG A N 1
ATOM 583 C CA . ARG A 1 74 ? -7.432 -13.451 2.404 1.00 86.88 74 ARG A CA 1
ATOM 584 C C . ARG A 1 74 ? -7.957 -13.897 1.045 1.00 86.88 74 ARG A C 1
ATOM 586 O O . ARG A 1 74 ? -8.668 -13.171 0.354 1.00 86.88 74 ARG A O 1
ATOM 593 N N . GLY A 1 75 ? -7.610 -15.125 0.664 1.00 83.81 75 GLY A N 1
ATOM 594 C CA . GLY A 1 75 ? -7.941 -15.654 -0.659 1.00 83.81 75 GLY A CA 1
ATOM 595 C C . GLY A 1 75 ? -7.186 -14.881 -1.750 1.00 83.81 75 GLY A C 1
ATOM 596 O O . GLY A 1 7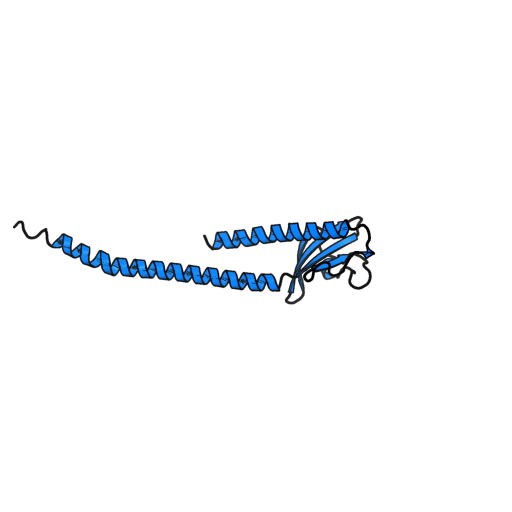5 ? -5.959 -14.873 -1.699 1.00 83.81 75 GLY A O 1
ATOM 597 N N . PRO A 1 76 ? -7.872 -14.261 -2.729 1.00 80.12 76 PRO A N 1
ATOM 598 C CA . PRO A 1 76 ? -7.225 -13.464 -3.772 1.00 80.12 76 PRO A CA 1
ATOM 599 C C . PRO A 1 76 ? -6.919 -12.014 -3.357 1.00 80.12 76 PRO A C 1
ATOM 601 O O . PRO A 1 76 ? -6.309 -11.300 -4.144 1.00 80.12 76 PRO A O 1
ATOM 604 N N . LEU A 1 77 ? -7.372 -11.569 -2.179 1.00 82.88 77 LEU A N 1
ATOM 605 C CA . LEU A 1 77 ? -7.236 -10.183 -1.723 1.00 82.88 77 LEU A CA 1
ATOM 606 C C . LEU A 1 77 ? -6.010 -10.026 -0.815 1.00 82.88 77 LEU A C 1
ATOM 608 O O . LEU A 1 77 ? -5.779 -10.870 0.063 1.00 82.88 77 LEU A O 1
ATOM 612 N N . SER A 1 78 ? -5.270 -8.933 -1.006 1.00 87.06 78 SER A N 1
ATOM 613 C CA . SER A 1 78 ? -4.175 -8.500 -0.135 1.00 87.06 78 SER A CA 1
ATOM 614 C C . SER A 1 78 ? -4.635 -7.350 0.761 1.00 87.06 78 SER A C 1
ATOM 616 O O . SER A 1 78 ? -5.272 -6.388 0.321 1.00 87.06 78 SER A O 1
ATOM 618 N N . TYR A 1 79 ? -4.338 -7.479 2.054 1.00 90.88 79 TYR A N 1
ATOM 619 C CA . TYR A 1 79 ? -4.639 -6.472 3.060 1.00 90.88 79 TYR A CA 1
ATOM 620 C C . TYR A 1 79 ? -3.369 -6.040 3.771 1.00 90.88 79 TYR A C 1
ATOM 622 O O . TYR A 1 79 ? -2.634 -6.871 4.301 1.00 90.88 79 TYR A O 1
ATOM 630 N N . HIS A 1 80 ? -3.182 -4.734 3.900 1.00 92.81 80 HIS A N 1
ATOM 631 C CA . HIS A 1 80 ? -2.259 -4.193 4.884 1.00 92.81 80 HIS A CA 1
ATOM 632 C C . HIS A 1 80 ? -2.971 -4.046 6.223 1.00 92.81 80 HIS A C 1
ATOM 634 O O . HIS A 1 80 ? -4.022 -3.417 6.312 1.00 92.81 80 HIS A O 1
ATOM 640 N N . ALA A 1 81 ? -2.406 -4.641 7.264 1.00 93.75 81 ALA A N 1
ATOM 641 C CA . ALA A 1 81 ? -2.933 -4.642 8.614 1.00 93.75 81 ALA A CA 1
ATOM 642 C C . ALA A 1 81 ? -2.002 -3.865 9.546 1.00 93.75 81 ALA A C 1
ATOM 644 O O . ALA A 1 81 ? -0.795 -4.094 9.576 1.00 93.75 81 ALA A O 1
ATOM 645 N N . MET A 1 82 ? -2.576 -2.975 10.346 1.00 94.94 82 MET A N 1
ATOM 646 C CA . MET A 1 82 ? -1.912 -2.382 11.499 1.00 94.94 82 MET A CA 1
ATOM 647 C C . MET A 1 82 ? -2.538 -2.944 12.765 1.00 94.94 82 MET A C 1
ATOM 649 O O . MET A 1 82 ? -3.752 -2.831 12.958 1.00 94.94 82 MET A O 1
ATOM 653 N N . ILE A 1 83 ? -1.707 -3.553 13.605 1.00 94.94 83 ILE A N 1
ATOM 654 C CA . ILE A 1 83 ? -2.105 -4.147 14.876 1.00 94.94 83 ILE A CA 1
ATOM 655 C C . ILE A 1 83 ? -1.540 -3.313 16.018 1.00 94.94 83 ILE A C 1
ATOM 657 O O . ILE A 1 83 ? -0.336 -3.080 16.093 1.00 94.94 83 ILE A O 1
ATOM 661 N N . GLU A 1 84 ? -2.396 -2.919 16.950 1.00 93.56 84 GLU A N 1
ATOM 662 C CA . GLU A 1 84 ? -1.989 -2.247 18.179 1.00 93.56 84 GLU A CA 1
ATOM 663 C C . GLU A 1 84 ? -2.582 -2.964 19.388 1.00 93.56 84 GLU A C 1
ATOM 665 O O . GLU A 1 84 ? -3.699 -3.479 19.337 1.00 93.56 84 GLU A O 1
ATOM 670 N N . VAL A 1 85 ? -1.825 -3.035 20.482 1.00 92.50 85 VAL A N 1
ATOM 671 C CA . VAL A 1 85 ? -2.278 -3.672 21.720 1.00 92.50 85 VAL A CA 1
ATOM 672 C C . VAL A 1 85 ? -2.255 -2.650 22.842 1.00 92.50 85 VAL A C 1
ATOM 674 O O . VAL A 1 85 ? -1.188 -2.193 23.245 1.00 92.50 85 VAL A O 1
ATOM 677 N N . VAL A 1 86 ? -3.435 -2.331 23.373 1.00 89.19 86 VAL A N 1
ATOM 678 C CA . VAL A 1 86 ? -3.610 -1.407 24.502 1.00 89.19 86 VAL A CA 1
ATOM 679 C C . VAL A 1 86 ? -4.380 -2.117 25.602 1.00 89.19 86 VAL A C 1
ATOM 681 O O . VAL A 1 86 ? -5.427 -2.711 25.345 1.00 89.19 86 VAL A O 1
ATOM 684 N N . ASP A 1 87 ? -3.835 -2.107 26.819 1.00 87.19 87 ASP A N 1
ATOM 685 C CA . ASP A 1 87 ? -4.399 -2.794 27.991 1.00 87.19 87 ASP A CA 1
ATOM 686 C C . ASP A 1 87 ? -4.737 -4.279 27.739 1.00 87.19 87 ASP A C 1
ATOM 688 O O . ASP A 1 87 ? -5.726 -4.819 28.237 1.00 87.19 87 ASP A O 1
ATOM 692 N N . GLY A 1 88 ? -3.923 -4.954 26.919 1.00 85.94 88 GLY A N 1
ATOM 693 C CA . GLY A 1 88 ? -4.119 -6.359 26.540 1.00 85.94 88 GLY A CA 1
ATOM 694 C C . GLY A 1 88 ? -5.244 -6.602 25.526 1.00 85.94 88 GLY A C 1
ATOM 695 O O . GLY A 1 88 ? -5.545 -7.754 25.213 1.00 85.94 88 GLY A O 1
ATOM 696 N N . ARG A 1 89 ? -5.865 -5.543 24.991 1.00 90.06 89 ARG A N 1
ATOM 697 C CA . ARG A 1 89 ? -6.835 -5.614 23.895 1.00 90.06 89 ARG A CA 1
ATOM 698 C C . ARG A 1 89 ? -6.133 -5.350 22.569 1.00 90.06 89 ARG A C 1
ATOM 700 O O . ARG A 1 89 ? -5.453 -4.339 22.433 1.00 90.06 89 ARG A O 1
ATOM 707 N N . HIS A 1 90 ? -6.322 -6.239 21.599 1.00 93.31 90 HIS A N 1
ATOM 708 C CA . HIS A 1 90 ? -5.803 -6.054 20.248 1.00 93.31 90 HIS A CA 1
ATOM 709 C C . HIS A 1 90 ? -6.793 -5.230 19.432 1.00 93.31 90 HIS A C 1
ATOM 711 O O . HIS A 1 90 ? -7.991 -5.515 19.442 1.00 93.31 90 HIS A O 1
ATOM 717 N N . TYR A 1 91 ? -6.276 -4.261 18.697 1.00 93.75 91 TYR A N 1
ATOM 718 C CA . TYR A 1 91 ? -6.974 -3.457 17.712 1.00 93.75 91 TYR A CA 1
ATOM 719 C C . TYR A 1 91 ? -6.317 -3.713 16.365 1.00 93.75 91 TYR A C 1
ATOM 721 O O . TYR A 1 91 ? -5.094 -3.697 16.263 1.00 93.75 91 TYR A O 1
ATOM 729 N N . ALA A 1 92 ? -7.120 -3.988 15.346 1.00 94.81 92 ALA A N 1
ATOM 730 C CA . ALA A 1 92 ? -6.645 -4.281 14.008 1.00 94.81 92 ALA A CA 1
ATOM 731 C C . ALA A 1 92 ? -7.362 -3.382 13.008 1.00 94.81 92 ALA A C 1
ATOM 733 O O . ALA A 1 92 ? -8.589 -3.410 12.911 1.00 94.81 92 ALA A O 1
ATOM 734 N N . LEU A 1 93 ? -6.593 -2.616 12.244 1.00 94.94 93 LEU A N 1
ATOM 735 C CA . LEU A 1 93 ? -7.092 -1.865 11.102 1.00 94.94 93 LEU A CA 1
ATOM 736 C C . LEU A 1 93 ? -6.513 -2.479 9.833 1.00 94.94 93 LEU A C 1
ATOM 738 O O . LEU A 1 93 ? -5.298 -2.539 9.676 1.00 94.94 93 LEU A O 1
ATOM 742 N N . LEU A 1 94 ? -7.383 -2.967 8.958 1.00 93.94 94 LEU A N 1
ATOM 743 C CA . LEU A 1 94 ? -7.037 -3.540 7.664 1.00 93.94 94 LEU A CA 1
ATOM 744 C C . LEU A 1 94 ? -7.364 -2.535 6.568 1.00 93.94 94 LEU A C 1
ATOM 746 O O . LEU A 1 94 ? -8.385 -1.857 6.651 1.00 93.94 94 LEU A O 1
ATOM 750 N N . GLN A 1 95 ? -6.542 -2.492 5.528 1.00 91.94 95 GLN A N 1
ATOM 751 C CA . GLN A 1 95 ? -6.772 -1.722 4.314 1.00 91.94 95 GLN A CA 1
ATOM 752 C C . GLN A 1 95 ? -6.644 -2.635 3.092 1.00 91.94 95 GLN A C 1
ATOM 754 O O . GLN A 1 95 ? -5.628 -3.312 2.946 1.00 91.94 95 GLN A O 1
ATOM 759 N N . ASP A 1 96 ? -7.677 -2.677 2.249 1.00 90.50 96 ASP A N 1
ATOM 760 C CA . ASP A 1 96 ? -7.679 -3.429 0.988 1.00 90.50 96 ASP A CA 1
ATOM 761 C C . ASP A 1 96 ? -6.781 -2.730 -0.038 1.00 90.50 96 ASP A C 1
ATOM 763 O O . ASP A 1 96 ? -6.985 -1.553 -0.345 1.00 90.50 96 ASP A O 1
ATOM 767 N N . GLN A 1 97 ? -5.790 -3.444 -0.568 1.00 80.44 97 GLN A N 1
ATOM 768 C CA . GLN A 1 97 ? -4.842 -2.900 -1.544 1.00 80.44 97 GLN A CA 1
ATOM 769 C C . GLN A 1 97 ? -4.998 -3.525 -2.938 1.00 80.44 97 GLN A C 1
ATOM 771 O O . GLN A 1 97 ? -4.308 -3.125 -3.878 1.00 80.44 97 GLN A O 1
ATOM 776 N N . SER A 1 98 ? -5.931 -4.461 -3.112 1.00 77.75 98 SER A N 1
ATOM 777 C CA . SER A 1 98 ? -6.010 -5.309 -4.309 1.00 77.75 98 SER A CA 1
ATOM 778 C C . SER A 1 98 ? -6.128 -4.485 -5.603 1.00 77.75 98 SER A C 1
ATOM 780 O O . SER A 1 98 ? -5.392 -4.695 -6.569 1.00 77.75 98 SER A O 1
ATOM 782 N N . ASP A 1 99 ? -6.990 -3.464 -5.593 1.00 75.75 99 ASP A N 1
ATOM 783 C CA . ASP A 1 99 ? -7.199 -2.550 -6.724 1.00 75.75 99 ASP A CA 1
ATOM 784 C C . ASP A 1 99 ? -5.986 -1.654 -7.016 1.00 75.75 99 ASP A C 1
ATOM 786 O O . ASP A 1 99 ? -5.776 -1.223 -8.157 1.00 75.75 99 ASP A O 1
ATOM 790 N N . PHE A 1 100 ? -5.215 -1.309 -5.985 1.00 74.31 100 PHE A N 1
ATOM 791 C CA . PHE A 1 100 ? -4.044 -0.452 -6.119 1.00 74.31 100 PHE A CA 1
ATOM 792 C C . PHE A 1 100 ? -2.874 -1.233 -6.725 1.00 74.31 100 PHE A C 1
ATOM 794 O O . PHE A 1 100 ? -2.274 -0.763 -7.695 1.00 74.31 100 PHE A O 1
ATOM 801 N N . GLU A 1 101 ? -2.637 -2.460 -6.252 1.00 76.62 101 GLU A N 1
ATOM 802 C CA . GLU A 1 101 ? -1.615 -3.358 -6.801 1.00 76.62 101 GLU A CA 1
ATOM 803 C C . GLU A 1 101 ? -1.801 -3.620 -8.301 1.00 76.62 101 GLU A C 1
ATOM 805 O O . GLU A 1 101 ? -0.838 -3.616 -9.073 1.00 76.62 101 GLU A O 1
ATOM 810 N N . GLU A 1 102 ? -3.037 -3.870 -8.750 1.00 81.00 102 GLU A N 1
ATOM 811 C CA . GLU A 1 102 ? -3.298 -4.132 -10.168 1.00 81.00 102 GLU A CA 1
ATOM 812 C C . GLU A 1 102 ? -2.914 -2.940 -11.047 1.00 81.00 102 GLU A C 1
ATOM 814 O O . GLU A 1 102 ? -2.274 -3.105 -12.093 1.00 81.00 102 GLU A O 1
ATOM 819 N N . ARG A 1 103 ? -3.265 -1.729 -10.607 1.00 83.25 103 ARG A N 1
ATOM 820 C CA . ARG A 1 103 ? -2.946 -0.491 -11.328 1.00 83.25 103 ARG A CA 1
ATOM 821 C C . ARG A 1 103 ? -1.443 -0.243 -11.356 1.00 83.25 103 ARG A C 1
ATOM 823 O O . ARG A 1 103 ? -0.914 0.150 -12.398 1.00 83.25 103 ARG A O 1
ATOM 830 N N . GLU A 1 104 ? -0.756 -0.506 -10.250 1.00 83.75 104 GLU A N 1
ATOM 831 C CA . GLU A 1 104 ? 0.694 -0.362 -10.157 1.00 83.75 104 GLU A CA 1
ATOM 832 C C . GLU A 1 104 ? 1.420 -1.336 -11.100 1.00 83.75 104 GLU A C 1
ATOM 834 O O . GLU A 1 104 ? 2.285 -0.921 -11.879 1.00 83.75 104 GLU A O 1
ATOM 839 N N . ARG A 1 105 ? 0.993 -2.609 -11.145 1.00 84.44 105 ARG A N 1
ATOM 840 C CA . ARG A 1 105 ? 1.527 -3.615 -12.083 1.00 84.44 105 ARG A CA 1
ATOM 841 C C . ARG A 1 105 ? 1.410 -3.167 -13.540 1.00 84.44 105 ARG A C 1
ATOM 843 O O . ARG A 1 105 ? 2.369 -3.306 -14.305 1.00 84.44 105 ARG A O 1
ATOM 850 N N . VAL A 1 106 ? 0.261 -2.614 -13.934 1.00 88.81 106 VAL A N 1
ATOM 851 C CA . VAL A 1 106 ? 0.054 -2.098 -15.299 1.00 88.81 106 VAL A CA 1
ATOM 852 C C . VAL A 1 106 ? 0.985 -0.921 -15.582 1.00 88.81 106 VAL A C 1
ATOM 854 O O . VAL A 1 106 ? 1.638 -0.896 -16.628 1.00 88.81 106 VAL A O 1
ATOM 857 N N . LEU A 1 107 ? 1.092 0.033 -14.654 1.00 87.81 107 LEU A N 1
ATOM 858 C CA . LEU A 1 107 ? 1.979 1.185 -14.806 1.00 87.81 107 LEU A CA 1
ATOM 859 C C . LEU A 1 107 ? 3.442 0.744 -14.971 1.00 87.81 107 LEU A C 1
ATOM 861 O O . LEU A 1 107 ? 4.131 1.219 -15.878 1.00 87.81 107 LEU A O 1
ATOM 865 N N . PHE A 1 108 ? 3.903 -0.213 -14.163 1.00 85.19 108 PHE A N 1
ATOM 866 C CA . PHE A 1 108 ? 5.249 -0.770 -14.285 1.00 85.19 108 PHE A CA 1
ATOM 867 C C . PHE A 1 108 ? 5.484 -1.465 -15.622 1.00 85.19 108 PHE A C 1
ATOM 869 O O . PHE A 1 108 ? 6.530 -1.251 -16.241 1.00 85.19 108 PHE A O 1
ATOM 876 N N . ALA A 1 109 ? 4.518 -2.250 -16.104 1.00 88.25 109 ALA A N 1
ATOM 877 C CA . ALA A 1 109 ? 4.616 -2.894 -17.408 1.00 88.25 109 ALA A CA 1
ATOM 878 C C . ALA A 1 109 ? 4.770 -1.858 -18.534 1.00 88.25 109 ALA A C 1
ATOM 880 O O . ALA A 1 109 ? 5.649 -1.997 -19.387 1.00 88.25 109 ALA A O 1
ATOM 881 N N . VAL A 1 110 ? 3.979 -0.779 -18.501 1.00 92.38 110 VAL A N 1
ATOM 882 C CA . VAL A 1 110 ? 4.062 0.317 -19.481 1.00 92.38 110 VAL A CA 1
ATOM 883 C C . VAL A 1 110 ? 5.443 0.978 -19.460 1.00 92.38 110 VAL A C 1
ATOM 885 O O . VAL A 1 110 ? 6.057 1.154 -20.517 1.00 92.38 110 VAL A O 1
ATOM 888 N N . VAL A 1 111 ? 5.968 1.304 -18.275 1.00 88.69 111 VAL A N 1
ATOM 889 C CA . VAL A 1 111 ? 7.296 1.924 -18.123 1.00 88.69 111 VAL A CA 1
ATOM 890 C C . VAL A 1 111 ? 8.402 1.002 -18.639 1.00 88.69 111 VAL A C 1
ATOM 892 O O . VAL A 1 111 ? 9.293 1.451 -19.365 1.00 88.69 111 VAL A O 1
ATOM 895 N N . LEU A 1 112 ? 8.342 -0.290 -18.308 1.00 87.75 112 LEU A N 1
ATOM 896 C CA . LEU A 1 112 ? 9.332 -1.275 -18.737 1.00 87.75 112 LEU A CA 1
ATOM 897 C C . LEU A 1 112 ? 9.345 -1.428 -20.262 1.00 87.75 112 LEU A C 1
ATOM 899 O O . LEU A 1 112 ? 10.411 -1.379 -20.879 1.00 87.75 112 LEU A O 1
ATOM 903 N N . VAL A 1 113 ? 8.168 -1.567 -20.877 1.00 94.38 113 VAL A N 1
ATOM 904 C CA . VAL A 1 113 ? 8.033 -1.675 -22.336 1.00 94.38 113 VAL A CA 1
ATOM 905 C C . VAL A 1 113 ? 8.562 -0.415 -23.018 1.00 94.38 113 VAL A C 1
ATOM 907 O O . VAL A 1 113 ? 9.370 -0.515 -23.942 1.00 94.38 113 VAL A O 1
ATOM 910 N N . GLY A 1 114 ? 8.181 0.772 -22.535 1.00 94.00 114 GLY A N 1
ATOM 911 C CA . GLY A 1 114 ? 8.673 2.043 -23.068 1.00 94.00 114 GLY A CA 1
ATOM 912 C C . GLY A 1 114 ? 10.198 2.165 -22.994 1.00 94.00 114 GLY A C 1
ATOM 913 O O . GLY A 1 114 ? 10.838 2.582 -23.960 1.00 94.00 114 GLY A O 1
ATOM 914 N N . PHE A 1 115 ? 10.798 1.730 -21.884 1.00 91.38 115 PHE A N 1
ATOM 915 C CA . PHE A 1 115 ? 12.250 1.715 -21.713 1.00 91.38 115 PHE A CA 1
ATOM 916 C C . PHE A 1 115 ? 12.951 0.780 -22.709 1.00 91.38 115 PHE A C 1
ATOM 918 O O . PHE A 1 115 ? 13.922 1.182 -23.354 1.00 91.38 115 PHE A O 1
ATOM 925 N N . VAL A 1 116 ? 12.448 -0.446 -22.884 1.00 94.62 116 VAL A N 1
ATOM 926 C CA . VAL A 1 116 ? 13.005 -1.412 -23.847 1.00 94.62 116 VAL A CA 1
ATOM 927 C C . VAL A 1 116 ? 12.897 -0.884 -25.278 1.00 94.62 116 VAL A C 1
ATOM 929 O O . VAL A 1 116 ? 13.864 -0.969 -26.036 1.00 94.62 116 VAL A O 1
ATOM 932 N N . LEU A 1 117 ? 11.761 -0.283 -25.641 1.00 96.69 117 LEU A N 1
ATOM 933 C CA . LEU A 1 117 ? 11.568 0.333 -26.954 1.00 96.69 117 LEU A CA 1
ATOM 934 C C . LEU A 1 117 ? 12.544 1.491 -27.191 1.00 96.69 117 LEU A C 1
ATOM 936 O O . LEU A 1 117 ? 13.129 1.583 -28.270 1.00 96.69 117 LEU A O 1
ATOM 940 N N . ALA A 1 118 ? 12.771 2.339 -26.187 1.00 95.69 118 ALA A N 1
ATOM 941 C CA . ALA A 1 118 ? 13.733 3.432 -26.279 1.00 95.69 118 ALA A CA 1
ATOM 942 C C . ALA A 1 118 ? 15.170 2.919 -26.478 1.00 95.69 118 ALA A C 1
ATOM 944 O O . ALA A 1 118 ? 15.895 3.443 -27.325 1.00 95.69 118 ALA A O 1
ATOM 945 N N . LEU A 1 119 ? 15.572 1.863 -25.759 1.00 95.94 119 LEU A N 1
ATOM 946 C CA . LEU A 1 119 ? 16.873 1.217 -25.956 1.00 95.94 119 LEU A CA 1
ATOM 947 C C . LEU A 1 119 ? 17.006 0.616 -27.358 1.00 95.94 119 LEU A C 1
ATOM 949 O O . LEU A 1 119 ? 18.017 0.834 -28.025 1.00 95.94 119 LEU A O 1
ATOM 953 N N . ALA A 1 120 ? 15.984 -0.105 -27.823 1.00 96.25 120 ALA A N 1
ATOM 954 C CA . ALA A 1 120 ? 15.972 -0.691 -29.159 1.00 96.25 120 ALA A CA 1
ATOM 955 C C . ALA A 1 120 ? 16.098 0.390 -30.241 1.00 96.25 120 ALA A C 1
ATOM 957 O O . ALA A 1 120 ? 16.900 0.251 -31.166 1.00 96.25 120 ALA A O 1
ATOM 958 N N . LEU A 1 121 ? 15.366 1.499 -30.093 1.00 96.56 121 LEU A N 1
ATOM 959 C CA . LEU A 1 121 ? 15.433 2.631 -31.010 1.00 96.56 121 LEU A CA 1
ATOM 960 C C . LEU A 1 121 ? 16.807 3.312 -30.975 1.00 96.56 121 LEU A C 1
ATOM 962 O O . LEU A 1 121 ? 17.348 3.632 -32.031 1.00 96.56 121 LEU A O 1
ATOM 966 N N . ALA A 1 122 ? 17.402 3.495 -29.795 1.00 95.62 122 ALA A N 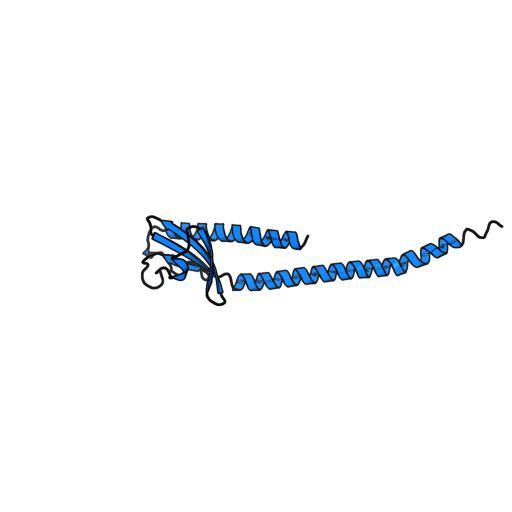1
ATOM 967 C CA . ALA A 1 122 ? 18.738 4.071 -29.656 1.00 95.62 122 ALA A CA 1
ATOM 968 C C . ALA A 1 122 ? 19.808 3.205 -30.341 1.00 95.62 122 ALA A C 1
ATOM 970 O O . ALA A 1 122 ? 20.641 3.725 -31.086 1.00 95.62 122 ALA A O 1
ATOM 971 N N . VAL A 1 123 ? 19.753 1.881 -30.154 1.00 94.81 123 VAL A N 1
ATOM 972 C CA . VAL A 1 123 ? 20.648 0.926 -30.829 1.00 94.81 123 VAL A CA 1
ATOM 973 C C . VAL A 1 123 ? 20.433 0.957 -32.340 1.00 94.81 123 VAL A C 1
ATOM 975 O O . VAL A 1 123 ? 21.400 1.039 -33.099 1.00 94.81 123 VAL A O 1
ATOM 978 N N . PHE A 1 124 ? 19.176 0.938 -32.787 1.00 94.44 124 PHE A N 1
ATOM 979 C CA . PHE A 1 124 ? 18.829 0.999 -34.203 1.00 94.44 124 PHE A CA 1
ATOM 980 C C . PHE A 1 124 ? 19.348 2.283 -34.861 1.00 94.44 124 PHE A C 1
ATOM 982 O O . PHE A 1 124 ? 20.033 2.221 -35.882 1.00 94.44 124 PHE A O 1
ATOM 989 N N . LEU A 1 125 ? 19.087 3.446 -34.261 1.00 92.50 125 LEU A N 1
ATOM 990 C CA . LEU A 1 125 ? 19.553 4.737 -34.769 1.00 92.50 125 LEU A CA 1
ATOM 991 C C . LEU A 1 125 ? 21.081 4.834 -34.758 1.00 92.50 125 LEU A C 1
ATOM 993 O O . LEU A 1 125 ? 21.665 5.266 -35.753 1.00 92.50 125 LEU A O 1
ATOM 997 N N . GLY A 1 126 ? 21.736 4.378 -33.686 1.00 90.62 126 GLY A N 1
ATOM 998 C CA . GLY A 1 126 ? 23.196 4.312 -33.606 1.00 90.62 126 GLY A CA 1
ATOM 999 C C . GLY A 1 126 ? 23.794 3.448 -34.718 1.00 90.62 126 GLY A C 1
ATOM 1000 O O . GLY A 1 126 ? 24.764 3.841 -35.368 1.00 90.62 126 GLY A O 1
ATOM 1001 N N . TRP A 1 127 ? 23.167 2.311 -35.017 1.00 88.50 127 TRP A N 1
ATOM 1002 C CA . TRP A 1 127 ? 23.569 1.428 -36.107 1.00 88.50 127 TRP A CA 1
ATOM 1003 C C . TRP A 1 127 ? 23.342 2.040 -37.495 1.00 88.50 127 TRP A C 1
ATOM 1005 O O . TRP A 1 127 ? 24.221 1.945 -38.357 1.00 88.50 127 TRP A O 1
ATOM 1015 N N . VAL A 1 128 ? 22.203 2.707 -37.724 1.00 86.75 128 VAL A N 1
ATOM 1016 C CA . VAL A 1 128 ? 21.921 3.414 -38.985 1.00 86.75 128 VAL A CA 1
ATOM 1017 C C . VAL A 1 128 ? 22.950 4.521 -39.218 1.00 86.75 128 VAL A C 1
ATOM 1019 O O . VAL A 1 128 ? 23.508 4.608 -40.315 1.00 86.75 128 VAL A O 1
ATOM 1022 N N . LEU A 1 129 ? 23.251 5.334 -38.201 1.00 84.12 129 LEU A N 1
ATOM 1023 C CA . LEU A 1 129 ? 24.268 6.385 -38.294 1.00 84.12 129 LEU A CA 1
ATOM 1024 C C . LEU A 1 129 ? 25.658 5.804 -38.560 1.00 84.12 129 LEU A C 1
ATOM 1026 O O . LEU A 1 129 ? 26.348 6.280 -39.462 1.00 84.12 129 LEU A O 1
ATOM 1030 N N . ALA A 1 130 ? 26.058 4.748 -37.845 1.00 77.06 130 ALA A N 1
ATOM 1031 C CA . ALA A 1 130 ? 27.339 4.085 -38.077 1.00 77.06 130 ALA A CA 1
ATOM 1032 C C . ALA A 1 130 ? 27.454 3.584 -39.527 1.00 77.06 130 ALA A C 1
ATOM 1034 O O . ALA A 1 130 ? 28.464 3.817 -40.190 1.00 77.06 130 ALA A O 1
ATOM 1035 N N . ARG A 1 131 ? 26.395 2.973 -40.073 1.00 71.81 131 ARG A N 1
ATOM 1036 C CA . ARG A 1 131 ? 26.381 2.512 -41.469 1.00 71.81 131 ARG A CA 1
ATOM 1037 C C . ARG A 1 131 ? 26.366 3.647 -42.489 1.00 71.81 131 ARG A C 1
ATOM 1039 O O . ARG A 1 131 ? 26.978 3.504 -43.545 1.00 71.81 131 ARG A O 1
ATOM 1046 N N . ARG A 1 132 ? 25.672 4.754 -42.212 1.00 64.19 132 ARG A N 1
ATOM 1047 C CA . ARG A 1 132 ? 25.446 5.829 -43.193 1.00 64.19 132 ARG A CA 1
ATOM 1048 C C . ARG A 1 132 ? 26.500 6.939 -43.153 1.00 64.19 132 ARG A C 1
ATOM 1050 O O . ARG A 1 132 ? 26.726 7.564 -44.183 1.00 64.19 132 ARG A O 1
ATOM 1057 N N . VAL A 1 133 ? 27.174 7.148 -42.020 1.00 60.03 133 VAL A N 1
ATOM 1058 C CA . VAL A 1 133 ? 28.127 8.257 -41.814 1.00 60.03 133 VAL A CA 1
ATOM 1059 C C . VAL A 1 133 ? 29.586 7.791 -41.725 1.00 60.03 133 VAL A C 1
ATOM 1061 O O . VAL A 1 133 ? 30.456 8.466 -42.265 1.00 60.03 133 VAL A O 1
ATOM 1064 N N . MET A 1 134 ? 29.898 6.626 -41.140 1.00 53.75 134 MET A N 1
ATOM 1065 C CA . MET A 1 134 ? 31.298 6.148 -41.086 1.00 53.75 134 MET A CA 1
ATOM 1066 C C . MET A 1 134 ? 31.759 5.496 -42.400 1.00 53.75 134 MET A C 1
ATOM 1068 O O . MET A 1 134 ? 32.928 5.597 -42.772 1.00 53.75 134 MET A O 1
ATOM 1072 N N . ALA A 1 135 ? 30.854 4.848 -43.142 1.00 53.22 135 ALA A N 1
ATOM 1073 C CA . ALA A 1 135 ? 31.198 4.147 -44.382 1.00 53.22 135 ALA A CA 1
ATOM 1074 C C . ALA A 1 135 ? 31.700 5.055 -45.538 1.00 53.22 135 ALA A C 1
ATOM 1076 O O . ALA A 1 135 ? 32.555 4.595 -46.305 1.00 53.22 135 ALA A O 1
ATOM 1077 N N . PRO A 1 136 ? 31.244 6.318 -45.707 1.00 53.31 136 PRO A N 1
ATOM 1078 C CA . PRO A 1 136 ? 31.771 7.201 -46.753 1.00 53.31 136 PRO A CA 1
ATOM 1079 C C . PRO A 1 136 ? 33.023 7.987 -46.332 1.00 53.31 136 PRO A C 1
ATOM 1081 O O . PRO A 1 136 ? 33.858 8.285 -47.185 1.00 53.31 136 PRO A O 1
ATOM 1084 N N . VAL A 1 137 ? 33.206 8.295 -45.041 1.00 53.41 137 VAL A N 1
ATOM 1085 C CA . VAL A 1 137 ? 34.332 9.132 -44.567 1.00 53.41 137 VAL A CA 1
ATOM 1086 C C . VAL A 1 137 ? 35.685 8.418 -44.720 1.00 53.41 137 VAL A C 1
ATOM 1088 O O . VAL A 1 137 ? 36.694 9.054 -45.020 1.00 53.41 137 VAL A O 1
ATOM 1091 N N . VAL A 1 138 ? 35.711 7.080 -44.671 1.00 54.62 138 VAL A N 1
ATOM 1092 C CA . VAL A 1 138 ? 36.922 6.282 -44.959 1.00 54.62 138 VAL A CA 1
ATOM 1093 C C . VAL A 1 138 ? 37.336 6.339 -46.442 1.00 54.62 138 VAL A C 1
ATOM 1095 O O . VAL A 1 138 ? 38.507 6.116 -46.761 1.00 54.62 138 VAL A O 1
ATOM 1098 N N . ARG A 1 139 ? 36.422 6.658 -47.373 1.00 53.34 139 ARG A N 1
ATOM 1099 C CA . ARG A 1 139 ? 36.760 6.747 -48.809 1.00 53.34 139 ARG A CA 1
ATOM 1100 C C . ARG A 1 139 ? 37.419 8.072 -49.188 1.00 53.34 139 ARG A C 1
ATOM 1102 O O . ARG A 1 139 ? 38.252 8.070 -50.087 1.00 53.34 139 ARG A O 1
ATOM 1109 N N . LEU A 1 140 ? 37.130 9.164 -48.480 1.00 53.06 140 LEU A N 1
ATOM 1110 C CA . LEU A 1 140 ? 37.723 10.477 -48.772 1.00 53.06 140 LEU A CA 1
ATOM 1111 C C . LEU A 1 140 ? 39.173 10.603 -48.279 1.00 53.06 140 LEU A C 1
ATOM 1113 O O . LEU A 1 140 ? 40.000 11.188 -48.971 1.00 53.06 140 LEU A O 1
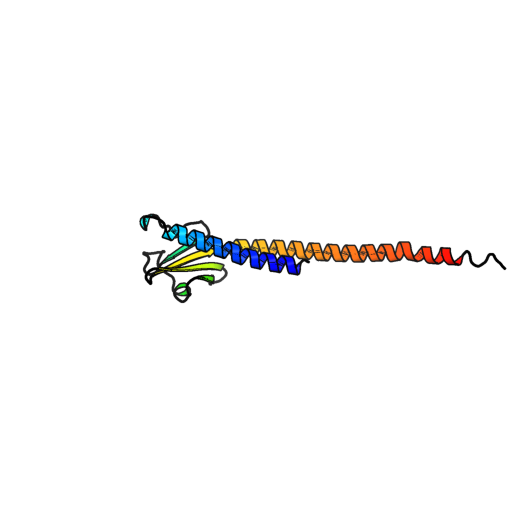ATOM 1117 N N . ALA A 1 141 ? 39.533 9.964 -47.161 1.00 56.03 141 ALA A N 1
ATOM 1118 C CA . ALA A 1 141 ? 40.920 9.955 -46.678 1.00 56.03 141 ALA A CA 1
ATOM 1119 C C . ALA A 1 141 ? 41.891 9.201 -47.613 1.00 56.03 141 ALA A C 1
ATOM 1121 O O . ALA A 1 141 ? 43.102 9.409 -47.561 1.00 56.03 141 ALA A O 1
ATOM 1122 N N . ARG A 1 142 ? 41.379 8.322 -48.488 1.00 52.81 142 ARG A N 1
ATOM 1123 C CA . ARG A 1 142 ? 42.205 7.519 -49.403 1.00 52.81 142 ARG A CA 1
ATOM 1124 C C . ARG A 1 142 ? 42.507 8.229 -50.730 1.00 52.81 142 ARG A C 1
ATOM 1126 O O . ARG A 1 142 ? 43.435 7.826 -51.420 1.00 52.81 142 ARG A O 1
ATOM 1133 N N . GLN A 1 143 ? 41.774 9.292 -51.072 1.00 53.47 143 GLN A N 1
ATOM 1134 C CA . GLN A 1 143 ? 41.878 9.957 -52.378 1.00 53.47 143 GLN A CA 1
ATOM 1135 C C . GLN A 1 143 ? 42.861 11.147 -52.410 1.00 53.47 143 GLN A C 1
ATOM 1137 O O . GLN A 1 143 ? 43.136 11.675 -53.481 1.00 53.47 143 GLN A O 1
ATOM 1142 N N . VAL A 1 144 ? 43.458 11.519 -51.269 1.00 54.22 144 VAL A N 1
ATOM 1143 C CA . VAL A 1 144 ? 44.491 12.580 -51.162 1.00 54.22 144 VAL A CA 1
ATOM 1144 C C . VAL A 1 144 ? 45.903 11.997 -50.956 1.00 54.22 144 VAL A C 1
ATOM 1146 O O . VAL A 1 144 ? 46.828 12.705 -50.595 1.00 54.22 144 VAL A O 1
ATOM 1149 N N . ARG A 1 145 ? 46.115 10.693 -51.204 1.00 55.12 145 ARG A N 1
ATOM 1150 C CA . ARG A 1 145 ? 47.457 10.071 -51.121 1.00 55.12 145 ARG A CA 1
ATOM 1151 C C . ARG A 1 145 ? 48.014 9.575 -52.457 1.00 55.12 145 ARG A C 1
ATOM 1153 O O . ARG A 1 145 ? 49.017 8.876 -52.465 1.00 55.12 145 ARG A O 1
ATOM 1160 N N . HIS A 1 146 ? 47.371 9.880 -53.584 1.00 48.69 146 HIS A N 1
ATOM 1161 C CA . HIS A 1 146 ? 47.820 9.452 -54.924 1.00 48.69 146 HIS A CA 1
ATOM 1162 C C . HIS A 1 146 ? 47.991 10.632 -55.895 1.00 48.69 146 HIS A C 1
ATOM 1164 O O . HIS A 1 146 ? 47.761 10.488 -57.090 1.00 48.69 146 HIS A O 1
ATOM 1170 N N . ARG A 1 147 ? 48.363 11.817 -55.391 1.00 51.41 147 ARG A N 1
ATOM 1171 C CA . ARG A 1 147 ? 48.699 12.972 -56.242 1.00 51.41 147 ARG A CA 1
ATOM 1172 C C . ARG A 1 147 ? 50.107 13.537 -56.051 1.00 51.41 147 ARG A C 1
ATOM 1174 O O . ARG A 1 147 ? 50.391 14.569 -56.637 1.00 51.41 147 ARG A O 1
ATOM 1181 N N . ASP A 1 148 ? 50.964 12.816 -55.327 1.00 48.31 148 ASP A N 1
ATOM 1182 C CA . ASP A 1 148 ? 52.387 13.145 -55.156 1.00 48.31 148 ASP A CA 1
ATOM 1183 C C . ASP A 1 148 ? 53.296 11.970 -55.570 1.00 48.31 148 ASP A C 1
ATOM 1185 O O . ASP A 1 148 ? 54.175 11.549 -54.818 1.00 48.31 148 ASP A O 1
ATOM 1189 N N . GLN A 1 149 ? 53.058 11.410 -56.760 1.00 45.06 149 GLN A N 1
ATOM 1190 C CA . GLN A 1 149 ? 54.077 10.705 -57.548 1.00 45.06 149 GLN A CA 1
ATOM 1191 C C . GLN A 1 149 ? 53.935 11.092 -59.015 1.00 45.06 149 GLN A C 1
ATOM 1193 O O . GLN A 1 149 ? 52.778 11.116 -59.495 1.00 45.06 149 GLN A O 1
#

pLDDT: mean 83.45, std 12.5, range [45.06, 96.69]

Sequence (149 aa):
FAIGIISTVHLVEEKLISAGLGGDLNRLMLMDSVSDWSHRPKPDQLFYFSNGPGDFDLPKDLRHLEPGFHEVFRGPLSYHAMIEVVDGRHYALLQDQSDFEERERVLFAVVLVGFVLALALAVFLGWVLARRVMAPVVRLARQVRHRDQ

Organism: Pseudomonas cannabina (NCBI:txid86840)

Foldseek 3Di:
DLVVVVVVVVVVVVVVVQVVQVVVQVVLVPDPDPVPDDCPPDPQKGKAKDPDPDSNHDDPQCPPDDAGWDWGDDPQWIWIWGWDADPNMIIIMIGTCNVVVVVVVVVSVVVVVVVVVVVVVVVVVVVVCCVPPVVVVVVVVVPVPPPPD

Radius of gyration: 29.45 Å; chains: 1; bounding box: 75×29×86 Å